Protein AF-A3MUM9-F1 (afdb_monomer)

Sequence (79 aa):
MYKLVVEVDNWDLALAVFKTLEKEVRFRRGELHLEVGKIVATAADAASLRSLLHTVFRSIYVVATVEEIAARQQPPTHP

Structure (mmCIF, N/CA/C/O backbone):
data_AF-A3MUM9-F1
#
_entry.id   AF-A3MUM9-F1
#
loop_
_atom_site.group_PDB
_atom_site.id
_atom_site.type_symbol
_atom_site.label_atom_id
_atom_site.label_alt_id
_atom_site.label_comp_id
_atom_site.label_asym_id
_atom_site.label_entity_id
_atom_site.label_seq_id
_atom_site.pdbx_PDB_ins_code
_atom_site.Cartn_x
_atom_site.Cartn_y
_atom_site.Cartn_z
_atom_site.occupancy
_atom_site.B_iso_or_equiv
_atom_site.auth_seq_id
_atom_site.auth_comp_id
_atom_site.auth_asym_id
_atom_site.auth_atom_id
_atom_site.pdbx_PDB_model_num
ATOM 1 N N . MET A 1 1 ? 9.067 -3.021 -16.520 1.00 80.31 1 MET A N 1
ATOM 2 C CA . MET A 1 1 ? 8.208 -2.446 -15.466 1.00 80.31 1 MET A CA 1
ATOM 3 C C . MET A 1 1 ? 7.883 -3.561 -14.496 1.00 80.31 1 MET A C 1
ATOM 5 O O . MET A 1 1 ? 7.535 -4.647 -14.939 1.00 80.31 1 MET A O 1
ATOM 9 N N . TYR A 1 2 ? 8.107 -3.326 -13.211 1.00 91.69 2 TYR A N 1
ATOM 10 C CA . TYR A 1 2 ? 7.935 -4.308 -12.148 1.00 91.69 2 TYR A CA 1
ATOM 11 C C . TYR A 1 2 ? 6.600 -4.072 -11.437 1.00 91.69 2 TYR A C 1
ATOM 13 O O . TYR A 1 2 ? 6.173 -2.923 -11.311 1.00 91.69 2 TYR A O 1
ATOM 21 N N . LYS A 1 3 ? 5.959 -5.149 -10.974 1.00 92.12 3 LYS A N 1
ATOM 22 C CA . LYS A 1 3 ? 4.672 -5.120 -10.267 1.00 92.12 3 LYS A CA 1
ATOM 23 C C . LYS A 1 3 ? 4.815 -5.828 -8.920 1.00 92.12 3 LYS A C 1
ATOM 25 O O . LYS A 1 3 ? 5.365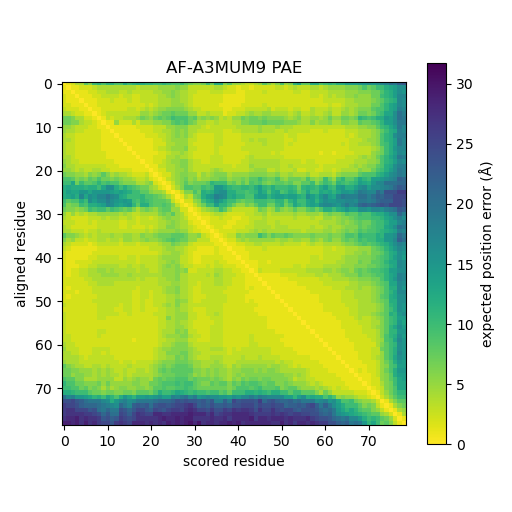 -6.923 -8.860 1.00 92.12 3 LYS A O 1
ATOM 30 N N . LEU A 1 4 ? 4.309 -5.198 -7.868 1.00 91.81 4 LEU A N 1
ATOM 31 C CA . LEU A 1 4 ? 4.090 -5.777 -6.550 1.00 91.81 4 LEU A CA 1
ATOM 32 C C . LEU A 1 4 ? 2.581 -5.902 -6.350 1.00 91.81 4 LEU A C 1
ATOM 34 O O . LEU A 1 4 ? 1.844 -4.942 -6.573 1.00 91.81 4 LEU A O 1
ATOM 38 N N . VAL A 1 5 ? 2.141 -7.084 -5.935 1.00 94.19 5 VAL A N 1
ATOM 39 C CA . VAL A 1 5 ? 0.758 -7.351 -5.545 1.00 94.19 5 VAL A CA 1
ATOM 40 C C . VAL A 1 5 ? 0.795 -7.873 -4.124 1.00 94.19 5 VAL A C 1
ATOM 42 O O . VAL A 1 5 ? 1.479 -8.858 -3.853 1.00 94.19 5 VAL A O 1
ATOM 45 N N . VAL A 1 6 ? 0.089 -7.191 -3.230 1.00 92.75 6 VAL A N 1
ATOM 46 C CA . VAL A 1 6 ? -0.086 -7.621 -1.845 1.00 92.75 6 VAL A CA 1
ATOM 47 C C . VAL A 1 6 ? -1.558 -7.924 -1.648 1.00 92.75 6 VAL A C 1
ATOM 49 O O . VAL A 1 6 ? -2.395 -7.040 -1.823 1.00 92.75 6 VAL A O 1
ATOM 52 N N . GLU A 1 7 ? -1.863 -9.176 -1.330 1.00 92.75 7 GLU A N 1
ATOM 53 C CA . GLU A 1 7 ? -3.215 -9.598 -0.973 1.00 92.75 7 GLU A CA 1
ATOM 54 C C . GLU A 1 7 ? -3.497 -9.189 0.474 1.00 92.75 7 GLU A C 1
ATOM 56 O O . GLU A 1 7 ? -2.645 -9.344 1.351 1.00 92.75 7 GLU A O 1
ATOM 61 N N . VAL A 1 8 ? -4.664 -8.589 0.697 1.00 88.19 8 VAL A N 1
ATOM 62 C CA . VAL A 1 8 ? -5.096 -8.076 1.996 1.00 88.19 8 VAL A CA 1
ATOM 63 C C . VAL A 1 8 ? -6.552 -8.483 2.197 1.00 88.19 8 VAL A C 1
ATOM 65 O O . VAL A 1 8 ? -7.440 -7.997 1.499 1.00 88.19 8 VAL A O 1
ATOM 68 N N . ASP A 1 9 ? -6.791 -9.359 3.171 1.00 85.62 9 ASP A N 1
ATOM 69 C CA . ASP A 1 9 ? -8.117 -9.942 3.430 1.00 85.62 9 ASP A CA 1
ATOM 70 C C . ASP A 1 9 ? -9.122 -8.933 4.008 1.00 85.62 9 ASP A C 1
ATOM 72 O O . ASP A 1 9 ? -10.334 -9.129 3.934 1.00 85.62 9 ASP A O 1
ATOM 76 N N . ASN A 1 10 ? -8.624 -7.831 4.573 1.00 87.31 10 ASN A N 1
ATOM 77 C CA . ASN A 1 10 ? -9.433 -6.756 5.130 1.00 87.31 10 ASN A CA 1
ATOM 78 C C . ASN A 1 10 ? -9.402 -5.525 4.208 1.00 87.31 10 ASN A C 1
ATOM 80 O O . ASN A 1 10 ? -8.370 -4.863 4.059 1.00 87.31 10 ASN A O 1
ATOM 84 N N . TRP A 1 11 ? -10.554 -5.198 3.617 1.00 87.69 11 TRP A N 1
ATOM 85 C CA . TRP A 1 11 ? -10.703 -4.040 2.735 1.00 87.69 11 TRP A CA 1
ATOM 86 C C . TRP A 1 11 ? -10.466 -2.703 3.447 1.00 87.69 11 TRP A C 1
ATOM 88 O O . TRP A 1 11 ? -9.867 -1.804 2.857 1.00 87.69 11 TRP A O 1
ATOM 98 N N . ASP A 1 12 ? -10.876 -2.575 4.709 1.00 89.50 12 ASP A N 1
ATOM 99 C CA . ASP A 1 12 ? -10.698 -1.338 5.474 1.00 89.50 12 ASP A CA 1
ATOM 100 C C . ASP A 1 12 ? -9.214 -1.077 5.746 1.00 89.50 12 ASP A C 1
ATOM 102 O O . ASP A 1 12 ? -8.732 0.038 5.529 1.00 89.50 12 ASP A O 1
ATOM 106 N N . LEU A 1 13 ? -8.465 -2.134 6.082 1.00 89.12 13 LEU A N 1
ATOM 107 C CA . LEU A 1 13 ? -7.009 -2.081 6.219 1.00 89.12 13 LEU A CA 1
ATOM 108 C C . LEU A 1 13 ? -6.344 -1.702 4.888 1.00 89.12 13 LEU A C 1
ATOM 110 O O . LEU A 1 13 ? -5.489 -0.815 4.848 1.00 89.12 13 LEU A O 1
ATOM 114 N N . ALA A 1 14 ? -6.747 -2.338 3.783 1.00 89.75 14 ALA A N 1
ATOM 115 C CA . ALA A 1 14 ? -6.218 -2.025 2.456 1.00 89.75 14 ALA A CA 1
ATOM 116 C C . ALA A 1 14 ? -6.458 -0.553 2.078 1.00 89.75 14 ALA A C 1
ATOM 118 O O . ALA A 1 14 ? -5.547 0.129 1.598 1.00 89.75 14 ALA A O 1
ATOM 119 N N . LEU A 1 15 ? -7.661 -0.040 2.348 1.00 91.06 15 LEU A N 1
ATOM 120 C CA . LEU A 1 15 ? -8.036 1.346 2.096 1.00 91.06 15 LEU A CA 1
ATOM 121 C C . LEU A 1 15 ? -7.260 2.330 2.978 1.00 91.06 15 LEU A C 1
ATOM 123 O O . LEU A 1 15 ? -6.810 3.367 2.485 1.00 91.06 15 LEU A O 1
ATOM 127 N N . ALA A 1 16 ? -7.094 2.025 4.264 1.00 90.19 16 ALA A N 1
ATOM 128 C CA . ALA A 1 16 ? -6.332 2.850 5.194 1.00 90.19 16 ALA A CA 1
ATOM 129 C C . ALA A 1 16 ? -4.861 2.948 4.769 1.00 90.19 16 ALA A C 1
ATOM 131 O O . ALA A 1 16 ? -4.332 4.053 4.633 1.00 90.19 16 ALA A O 1
ATOM 132 N N . VAL A 1 17 ? -4.232 1.812 4.449 1.00 89.94 17 VAL A N 1
ATOM 133 C CA . VAL A 1 17 ? -2.854 1.763 3.941 1.00 89.94 17 VAL A CA 1
ATOM 134 C C . VAL A 1 17 ? -2.719 2.559 2.645 1.00 89.94 17 VAL A C 1
ATOM 136 O O . VAL A 1 17 ? -1.790 3.356 2.509 1.00 89.94 17 VAL A O 1
ATOM 139 N N . PHE A 1 18 ? -3.651 2.396 1.703 1.00 89.56 18 PHE A N 1
ATOM 140 C CA . PHE A 1 18 ? -3.644 3.164 0.461 1.00 89.56 18 PHE A CA 1
ATOM 141 C C . PHE A 1 18 ? -3.715 4.670 0.717 1.00 89.56 18 PHE A C 1
ATOM 143 O O . PHE A 1 18 ? -2.895 5.401 0.176 1.00 89.56 18 PHE A O 1
ATOM 150 N N . LYS A 1 19 ? -4.615 5.146 1.584 1.00 88.38 19 LYS A N 1
ATOM 151 C CA . LYS A 1 19 ? -4.732 6.578 1.923 1.00 88.38 19 LYS A CA 1
ATOM 152 C C . LYS A 1 19 ? -3.481 7.145 2.594 1.00 88.38 19 LYS A C 1
ATOM 154 O O . LYS A 1 19 ? -3.159 8.320 2.410 1.00 88.38 19 LYS A O 1
ATOM 159 N N . THR A 1 20 ? -2.772 6.334 3.377 1.00 86.25 20 THR A N 1
ATOM 160 C CA . THR A 1 20 ? -1.474 6.723 3.941 1.00 86.25 20 THR A CA 1
ATOM 161 C C . THR A 1 20 ? -0.433 6.882 2.835 1.00 86.25 20 THR A C 1
ATOM 163 O O 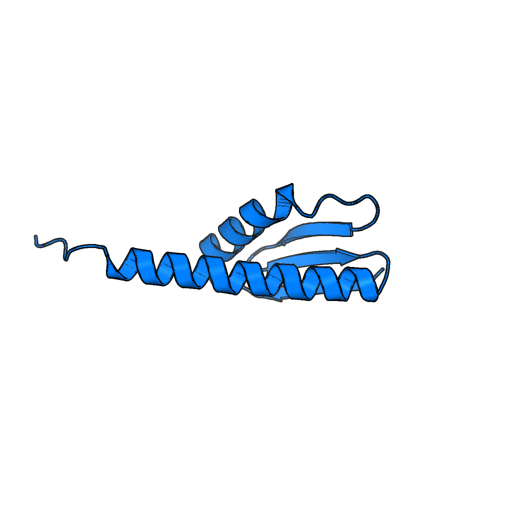. THR A 1 20 ? 0.319 7.852 2.825 1.00 86.25 20 THR A O 1
ATOM 166 N N . LEU A 1 21 ? -0.412 5.957 1.876 1.00 85.69 21 LEU A N 1
ATOM 167 C CA . LEU A 1 21 ? 0.633 5.875 0.860 1.00 85.69 21 LEU A CA 1
ATOM 168 C C . LEU A 1 21 ? 0.370 6.710 -0.397 1.00 85.69 21 LEU A C 1
ATOM 170 O O . LEU A 1 21 ? 1.324 7.138 -1.036 1.00 85.69 21 LEU A O 1
ATOM 174 N N . GLU A 1 22 ? -0.881 6.982 -0.770 1.00 81.19 22 GLU A N 1
ATOM 175 C CA . GLU A 1 22 ? -1.241 7.681 -2.016 1.00 81.19 22 GLU A CA 1
ATOM 176 C C . GLU A 1 22 ? -0.605 9.078 -2.109 1.00 81.19 22 GLU A C 1
ATOM 178 O O . GLU A 1 22 ? -0.302 9.566 -3.200 1.00 81.19 22 GLU A O 1
ATOM 183 N N . LYS A 1 23 ? -0.365 9.708 -0.952 1.00 72.62 23 LYS A N 1
ATOM 184 C CA . LYS A 1 23 ? 0.276 11.024 -0.828 1.00 72.62 23 LYS A CA 1
ATOM 185 C C . LYS A 1 23 ? 1.795 10.945 -0.919 1.00 72.62 23 LYS A C 1
ATOM 187 O O . LYS A 1 23 ? 2.426 11.899 -1.362 1.00 72.62 23 LYS A O 1
ATOM 192 N N . GLU A 1 24 ? 2.370 9.819 -0.513 1.00 68.25 24 GLU A N 1
ATOM 193 C CA . GLU A 1 24 ? 3.813 9.588 -0.494 1.00 68.25 24 GLU A CA 1
ATOM 194 C C . GLU A 1 24 ? 4.316 8.960 -1.800 1.00 68.25 24 GLU A C 1
ATOM 196 O O . GLU A 1 24 ? 5.466 9.166 -2.162 1.00 68.25 24 GLU A O 1
ATOM 201 N N . VAL A 1 25 ? 3.463 8.221 -2.522 1.00 64.12 25 VAL A N 1
ATOM 202 C CA . VAL A 1 25 ? 3.849 7.310 -3.618 1.00 64.12 25 VAL A CA 1
ATOM 203 C C . VAL A 1 25 ? 3.460 7.830 -5.014 1.00 64.12 25 VAL A C 1
ATOM 205 O O . VAL A 1 25 ? 3.423 7.093 -5.997 1.00 64.12 25 VAL A O 1
ATOM 208 N N . ARG A 1 26 ? 3.222 9.135 -5.172 1.00 61.47 26 ARG A N 1
ATOM 209 C CA . ARG A 1 26 ? 3.126 9.748 -6.509 1.00 61.47 26 ARG A CA 1
ATOM 210 C C . ARG A 1 26 ? 4.512 10.137 -7.018 1.00 61.47 26 ARG A C 1
ATOM 212 O O . ARG A 1 26 ? 4.958 11.264 -6.825 1.00 61.47 26 ARG A O 1
ATOM 219 N N . PHE A 1 27 ? 5.184 9.229 -7.726 1.00 65.25 27 PHE A N 1
ATOM 220 C CA . PHE A 1 27 ? 6.418 9.549 -8.455 1.00 65.25 27 PHE A CA 1
ATOM 221 C C . PHE A 1 27 ? 6.247 9.312 -9.953 1.00 65.25 27 PHE A C 1
ATOM 223 O O . PHE A 1 27 ? 5.505 8.440 -10.384 1.00 65.25 27 PHE A O 1
ATOM 230 N N . ARG A 1 28 ? 7.023 10.034 -10.767 1.00 59.78 28 ARG A N 1
ATOM 231 C CA . ARG A 1 28 ? 6.966 10.054 -12.245 1.00 59.78 28 ARG A CA 1
ATOM 232 C C . ARG A 1 28 ? 7.131 8.686 -12.949 1.00 59.78 28 ARG A C 1
ATOM 234 O O . ARG A 1 28 ? 7.103 8.642 -14.174 1.00 59.78 28 ARG A O 1
ATOM 241 N N . ARG A 1 29 ? 7.402 7.604 -12.208 1.00 63.25 29 ARG A N 1
ATOM 242 C CA . ARG A 1 29 ? 7.813 6.272 -12.694 1.00 63.25 29 ARG A CA 1
ATOM 243 C C . ARG A 1 29 ? 7.209 5.097 -11.901 1.00 63.25 29 ARG A C 1
ATOM 245 O O . ARG A 1 29 ? 7.680 3.969 -12.052 1.00 63.25 29 ARG A O 1
ATOM 252 N N . GLY A 1 30 ? 6.211 5.349 -11.058 1.00 74.31 30 GLY A N 1
ATOM 253 C CA . GLY A 1 30 ? 5.521 4.314 -10.294 1.00 74.31 30 GLY A CA 1
ATOM 254 C C . GLY A 1 30 ? 4.105 4.733 -9.920 1.00 74.31 30 GLY A C 1
ATOM 255 O O . GLY A 1 30 ? 3.801 5.922 -9.868 1.00 74.31 30 GLY A O 1
ATOM 256 N N . GLU A 1 31 ? 3.247 3.749 -9.693 1.00 84.50 31 GLU A N 1
ATOM 257 C CA . GLU A 1 31 ? 1.830 3.943 -9.388 1.00 84.50 31 GLU A CA 1
ATOM 258 C C . GLU A 1 31 ? 1.417 3.016 -8.246 1.00 84.50 31 GLU A C 1
ATOM 260 O O . GLU A 1 31 ? 1.901 1.887 -8.165 1.00 84.50 31 GLU A O 1
ATOM 265 N N . LEU A 1 32 ? 0.512 3.490 -7.393 1.00 87.75 32 LEU A N 1
ATOM 266 C CA . LEU A 1 32 ? -0.162 2.709 -6.362 1.00 87.75 32 LEU A CA 1
ATOM 267 C C . LEU A 1 32 ? -1.669 2.780 -6.626 1.00 87.75 32 LEU A C 1
ATOM 269 O O . LEU A 1 32 ? -2.196 3.876 -6.813 1.00 87.75 32 LEU A O 1
ATOM 273 N N . HIS A 1 33 ? -2.358 1.644 -6.612 1.00 88.81 33 HIS A N 1
ATOM 274 C CA . HIS A 1 33 ? -3.819 1.573 -6.674 1.00 88.81 33 HIS A CA 1
ATOM 275 C C . HIS A 1 33 ? -4.348 0.358 -5.905 1.00 88.81 33 HIS A C 1
ATOM 277 O O . HIS A 1 33 ? -3.590 -0.520 -5.485 1.00 88.81 33 HIS A O 1
ATOM 283 N N . LEU A 1 34 ? -5.666 0.327 -5.714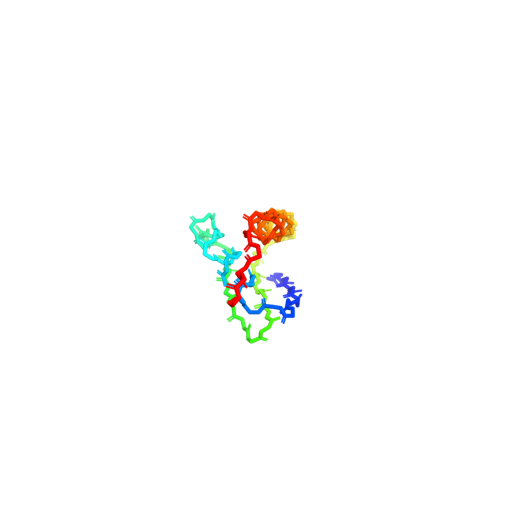 1.00 89.88 34 LEU A N 1
ATOM 284 C CA . LEU A 1 34 ? -6.379 -0.783 -5.095 1.00 89.88 34 LEU A CA 1
ATOM 285 C C . LEU A 1 34 ? -7.134 -1.585 -6.155 1.00 89.88 34 LEU A C 1
ATOM 287 O O . LEU A 1 34 ? -7.836 -1.019 -6.990 1.00 89.88 34 LEU A O 1
ATOM 291 N N . GLU A 1 35 ? -7.022 -2.904 -6.072 1.00 89.38 35 GLU A N 1
ATOM 292 C CA . GLU A 1 35 ? -7.949 -3.858 -6.685 1.00 89.38 35 GLU A CA 1
ATOM 293 C C . GLU A 1 35 ? -8.691 -4.582 -5.546 1.00 89.38 35 GLU A C 1
ATOM 295 O O . GLU A 1 35 ? -8.263 -4.518 -4.394 1.00 89.38 35 GLU A O 1
ATOM 300 N N . VAL A 1 36 ? -9.807 -5.264 -5.824 1.00 84.06 36 VAL A N 1
ATOM 301 C CA . VAL A 1 36 ? -10.596 -5.954 -4.782 1.00 84.06 36 VAL A CA 1
ATOM 302 C C . VAL A 1 36 ? -9.704 -6.915 -3.979 1.00 84.06 36 VAL A C 1
ATOM 304 O O . VAL A 1 36 ? -9.199 -7.895 -4.526 1.00 84.06 36 VAL A O 1
ATOM 307 N N . GLY A 1 37 ? -9.498 -6.608 -2.691 1.00 82.88 37 GLY A N 1
ATOM 308 C CA . GLY A 1 37 ? -8.646 -7.376 -1.772 1.00 82.88 37 GLY A CA 1
ATOM 309 C C . GLY A 1 37 ? -7.136 -7.254 -2.017 1.00 82.88 37 GLY A C 1
ATOM 310 O O . GLY A 1 37 ? -6.375 -8.099 -1.548 1.00 82.88 37 GLY A O 1
ATOM 311 N N . LYS A 1 38 ? -6.673 -6.265 -2.796 1.00 90.56 38 LYS A N 1
ATOM 312 C CA . LYS A 1 38 ? -5.262 -6.156 -3.199 1.00 90.56 38 LYS A CA 1
ATOM 313 C C . LYS A 1 38 ? -4.756 -4.721 -3.211 1.00 90.56 38 LYS A C 1
ATOM 315 O O . LYS A 1 38 ? -5.388 -3.821 -3.761 1.00 90.56 38 LYS A O 1
ATOM 320 N N . ILE A 1 39 ? -3.543 -4.538 -2.699 1.00 91.44 39 ILE A N 1
ATOM 321 C CA . ILE A 1 39 ? -2.737 -3.340 -2.930 1.00 91.44 39 ILE A CA 1
ATOM 322 C C . ILE A 1 39 ? -1.793 -3.641 -4.089 1.00 91.44 39 ILE A C 1
ATOM 324 O O . ILE A 1 39 ? -0.991 -4.579 -4.030 1.00 91.44 39 ILE A O 1
ATOM 328 N N . VAL A 1 40 ? -1.880 -2.839 -5.144 1.00 91.81 40 VAL A N 1
ATOM 329 C CA . VAL A 1 40 ? -1.063 -2.994 -6.343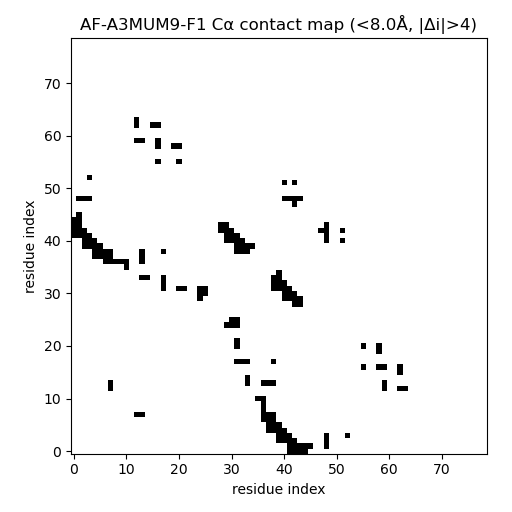 1.00 91.81 40 VAL A CA 1
ATOM 330 C C . VAL A 1 40 ? -0.127 -1.805 -6.471 1.00 91.81 40 VAL A C 1
ATOM 332 O O . VAL A 1 40 ? -0.559 -0.654 -6.481 1.00 91.81 40 VAL A O 1
ATOM 335 N N . ALA A 1 41 ? 1.168 -2.091 -6.595 1.00 90.12 41 ALA A N 1
ATOM 336 C CA . ALA A 1 41 ? 2.194 -1.084 -6.814 1.00 90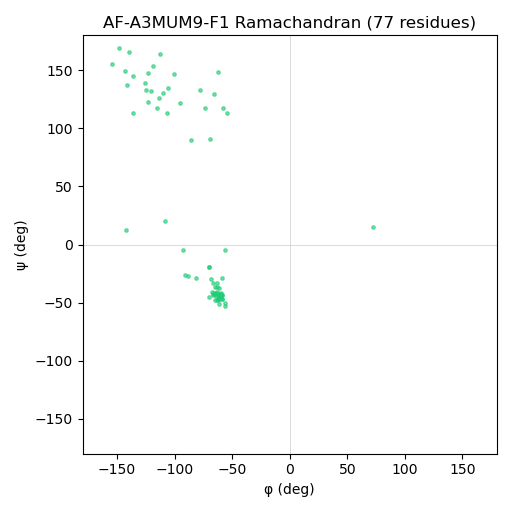.12 41 ALA A CA 1
ATOM 337 C C . ALA A 1 41 ? 3.025 -1.420 -8.054 1.00 90.12 41 ALA A C 1
ATOM 339 O O . ALA A 1 41 ? 3.393 -2.575 -8.283 1.00 90.12 41 ALA A O 1
ATOM 340 N N . THR A 1 42 ? 3.358 -0.412 -8.854 1.00 90.69 42 THR A N 1
ATOM 341 C CA . THR A 1 42 ? 4.222 -0.564 -10.027 1.00 90.69 42 THR A CA 1
ATOM 342 C C . THR A 1 42 ? 5.432 0.354 -9.948 1.00 90.69 42 THR A C 1
ATOM 344 O O . THR A 1 42 ? 5.371 1.447 -9.388 1.00 90.69 42 THR A O 1
ATOM 347 N N . ALA A 1 43 ? 6.551 -0.100 -10.512 1.00 90.31 43 ALA A N 1
ATOM 348 C CA . ALA A 1 43 ? 7.799 0.653 -10.560 1.00 90.31 43 ALA A CA 1
ATOM 349 C C . ALA A 1 43 ? 8.552 0.436 -11.877 1.00 90.31 43 ALA A C 1
ATOM 351 O O . ALA A 1 43 ? 8.517 -0.644 -12.477 1.00 90.31 43 ALA A O 1
ATOM 352 N N . ALA A 1 44 ? 9.290 1.456 -12.315 1.00 90.25 44 ALA A N 1
ATOM 353 C CA . ALA A 1 44 ? 10.113 1.374 -13.519 1.00 90.25 44 ALA A CA 1
ATOM 354 C C . ALA A 1 44 ? 11.295 0.397 -13.386 1.00 90.25 44 ALA A C 1
ATOM 356 O O . ALA A 1 44 ? 11.646 -0.260 -14.367 1.00 90.25 44 ALA A O 1
ATOM 357 N N . ASP A 1 45 ? 11.866 0.258 -12.189 1.00 90.56 45 ASP A N 1
ATOM 358 C CA . ASP A 1 45 ? 13.059 -0.547 -11.924 1.00 90.56 45 ASP A CA 1
ATOM 359 C C . ASP A 1 45 ? 12.971 -1.329 -10.598 1.00 90.56 45 ASP A C 1
ATOM 361 O O . ASP A 1 45 ? 12.106 -1.087 -9.753 1.00 90.56 45 ASP A O 1
ATOM 365 N N . ALA A 1 46 ? 13.873 -2.300 -10.430 1.00 90.88 46 ALA A N 1
ATOM 366 C CA . ALA A 1 46 ? 13.877 -3.208 -9.286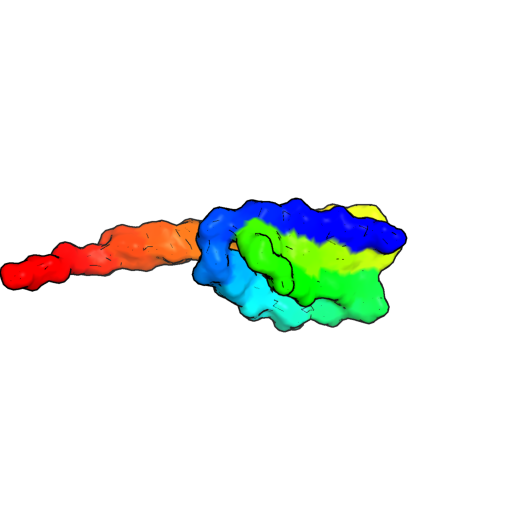 1.00 90.88 46 ALA A CA 1
ATOM 367 C C . ALA A 1 46 ? 14.230 -2.516 -7.957 1.00 90.88 46 ALA A C 1
ATOM 369 O O . ALA A 1 46 ? 13.762 -2.947 -6.902 1.00 90.88 46 ALA A O 1
ATOM 370 N N . ALA A 1 47 ? 15.042 -1.453 -7.985 1.00 90.62 47 ALA A N 1
ATOM 371 C CA . ALA A 1 47 ? 15.399 -0.705 -6.780 1.00 90.62 47 ALA A CA 1
ATOM 372 C C . ALA A 1 47 ? 14.190 0.086 -6.261 1.00 90.62 47 ALA A C 1
ATOM 374 O O . ALA A 1 47 ? 13.853 0.007 -5.079 1.00 90.62 47 ALA A O 1
ATOM 375 N N . SER A 1 48 ? 13.478 0.751 -7.170 1.00 88.00 48 SER A N 1
ATOM 376 C CA . SER A 1 48 ? 12.212 1.429 -6.910 1.00 88.00 48 SER A CA 1
ATOM 377 C C . SER A 1 48 ? 11.149 0.452 -6.393 1.00 88.00 48 SER A C 1
ATOM 379 O O . SER A 1 48 ? 10.493 0.740 -5.395 1.00 88.00 48 SER A O 1
ATOM 381 N N . LEU A 1 49 ? 11.026 -0.744 -6.990 1.00 90.62 49 LEU A N 1
ATOM 382 C CA . LEU A 1 49 ? 10.105 -1.778 -6.500 1.00 90.62 49 LEU A CA 1
ATOM 383 C C . LEU A 1 49 ? 10.445 -2.229 -5.074 1.00 90.62 49 LEU A C 1
ATOM 385 O O . LEU A 1 49 ? 9.552 -2.391 -4.250 1.00 90.62 49 LEU A O 1
ATOM 389 N N . ARG A 1 50 ? 11.732 -2.427 -4.769 1.00 91.75 50 ARG A N 1
ATOM 390 C CA . ARG A 1 50 ? 12.181 -2.818 -3.426 1.00 91.75 50 ARG A CA 1
ATOM 391 C C . ARG A 1 50 ? 11.842 -1.745 -2.395 1.00 91.75 50 ARG A C 1
ATOM 393 O O . ARG A 1 50 ? 11.367 -2.075 -1.313 1.00 91.75 50 ARG A O 1
ATOM 400 N N . SER A 1 51 ? 12.059 -0.473 -2.730 1.00 89.12 51 SER A N 1
ATOM 401 C CA . SER A 1 51 ? 11.672 0.642 -1.864 1.00 89.12 51 SER A CA 1
ATOM 402 C C . SER A 1 51 ? 10.160 0.661 -1.628 1.00 89.12 51 SER A C 1
ATOM 404 O O . SER A 1 51 ? 9.739 0.718 -0.476 1.00 89.12 51 SER A O 1
ATOM 406 N N . LEU A 1 52 ? 9.354 0.503 -2.686 1.00 88.81 52 LEU A N 1
ATOM 407 C CA . LEU A 1 52 ? 7.897 0.394 -2.571 1.00 88.81 52 LEU A CA 1
ATOM 408 C C . LEU A 1 52 ? 7.468 -0.783 -1.699 1.00 88.81 52 LEU A C 1
ATOM 410 O O . LEU A 1 52 ? 6.595 -0.614 -0.857 1.00 88.81 52 LEU A O 1
ATOM 414 N N . LEU A 1 53 ? 8.095 -1.950 -1.858 1.00 91.56 53 LEU A N 1
ATOM 415 C CA . LEU A 1 53 ? 7.826 -3.126 -1.035 1.00 91.56 53 LEU A CA 1
ATOM 416 C C . LEU A 1 53 ? 8.020 -2.807 0.448 1.00 91.56 53 LEU A C 1
ATOM 418 O O . LEU A 1 53 ? 7.102 -3.004 1.239 1.00 91.56 53 LEU A O 1
ATOM 422 N N . HIS A 1 54 ? 9.174 -2.255 0.830 1.00 91.94 54 HIS A N 1
ATOM 423 C CA . HIS A 1 54 ? 9.423 -1.901 2.228 1.00 91.94 54 HIS A CA 1
ATOM 424 C C . HIS A 1 54 ? 8.416 -0.876 2.757 1.00 91.94 54 HIS A C 1
ATOM 426 O O . HIS A 1 54 ? 7.913 -1.034 3.868 1.00 91.94 54 HIS A O 1
ATOM 432 N N . THR A 1 55 ? 8.092 0.139 1.958 1.00 90.62 55 THR A N 1
ATOM 433 C CA . THR A 1 55 ? 7.111 1.166 2.315 1.00 90.62 55 THR A CA 1
ATOM 434 C C . THR A 1 55 ? 5.712 0.577 2.516 1.00 90.62 55 THR A C 1
ATOM 436 O O . THR A 1 55 ? 5.089 0.839 3.543 1.00 90.62 55 THR A O 1
ATOM 439 N N . VAL A 1 56 ? 5.237 -0.271 1.597 1.00 90.50 56 VAL A N 1
ATOM 440 C CA . VAL A 1 56 ? 3.915 -0.914 1.680 1.00 90.50 56 VAL A CA 1
ATOM 441 C C . VAL A 1 56 ? 3.814 -1.798 2.920 1.00 90.50 56 VAL A C 1
ATOM 443 O O . VAL A 1 56 ? 2.900 -1.614 3.720 1.00 90.50 56 VAL A O 1
ATOM 446 N N . PHE A 1 57 ? 4.773 -2.702 3.138 1.00 92.38 57 PHE A N 1
ATOM 447 C CA . PHE A 1 57 ? 4.740 -3.597 4.299 1.00 92.38 57 PHE A CA 1
ATOM 448 C C . PHE A 1 57 ? 4.876 -2.848 5.627 1.00 92.38 57 PHE A C 1
ATOM 450 O O . PHE A 1 57 ? 4.201 -3.201 6.594 1.00 92.38 57 PHE A O 1
ATOM 457 N N . ARG A 1 58 ? 5.692 -1.785 5.681 1.00 92.38 58 ARG A N 1
ATOM 458 C CA . ARG A 1 58 ? 5.783 -0.940 6.879 1.00 92.38 58 ARG A CA 1
ATOM 459 C C . ARG A 1 58 ? 4.441 -0.289 7.193 1.00 92.38 58 ARG A C 1
ATOM 461 O O . ARG A 1 58 ? 4.026 -0.294 8.347 1.00 92.38 58 ARG A O 1
ATOM 468 N N . SER A 1 59 ? 3.766 0.258 6.187 1.00 91.25 59 SER A N 1
ATOM 469 C CA . SER A 1 59 ? 2.465 0.897 6.380 1.00 91.25 59 SER A CA 1
ATOM 470 C C . SER A 1 59 ? 1.391 -0.102 6.796 1.00 91.25 59 SER A C 1
ATOM 472 O O . SER A 1 59 ? 0.651 0.195 7.726 1.00 91.25 59 SER A O 1
ATOM 474 N N . ILE A 1 60 ? 1.355 -1.302 6.202 1.00 91.50 60 ILE A N 1
ATOM 475 C CA . ILE A 1 60 ? 0.453 -2.383 6.640 1.00 91.50 60 ILE A CA 1
ATOM 476 C C . ILE A 1 60 ? 0.672 -2.691 8.122 1.00 91.50 60 ILE A C 1
ATOM 478 O O . ILE A 1 60 ? -0.283 -2.685 8.893 1.00 91.50 60 ILE A O 1
ATOM 482 N N . TYR A 1 61 ? 1.925 -2.906 8.532 1.00 92.62 61 TYR A N 1
ATOM 483 C CA . TYR A 1 61 ? 2.255 -3.212 9.923 1.00 92.62 61 TYR A CA 1
ATOM 484 C C . TYR A 1 61 ? 1.801 -2.106 10.884 1.00 92.62 61 TYR A C 1
ATOM 486 O O . TYR A 1 61 ? 1.180 -2.390 11.907 1.00 92.62 61 TYR A O 1
ATOM 494 N N . VAL A 1 62 ? 2.086 -0.842 10.556 1.00 92.25 62 VAL A N 1
ATOM 495 C CA . VAL A 1 62 ? 1.731 0.298 11.413 1.00 92.25 62 VAL A CA 1
ATOM 496 C C . VAL A 1 62 ? 0.218 0.450 11.523 1.00 92.25 62 VAL A C 1
ATOM 498 O O . VAL A 1 62 ? -0.284 0.579 12.635 1.00 92.25 62 VAL A O 1
ATOM 501 N N . VAL A 1 63 ? -0.507 0.414 10.402 1.00 91.19 63 VAL A N 1
ATOM 502 C CA . VAL A 1 63 ? -1.967 0.576 10.402 1.00 91.19 63 VAL A CA 1
ATOM 503 C C . VAL A 1 63 ? -2.631 -0.566 11.168 1.00 91.19 63 VAL A C 1
ATOM 505 O O . VAL A 1 63 ? -3.405 -0.294 12.079 1.00 91.19 63 VAL A O 1
ATOM 508 N N . ALA A 1 64 ? -2.253 -1.820 10.895 1.00 89.69 64 ALA A N 1
ATOM 509 C CA . ALA A 1 64 ? -2.791 -2.976 11.611 1.00 89.69 64 ALA A CA 1
ATOM 510 C C . ALA A 1 64 ? -2.517 -2.901 13.125 1.00 89.69 64 ALA A C 1
ATOM 512 O O . ALA A 1 64 ? -3.406 -3.160 13.932 1.00 89.69 64 ALA A O 1
ATOM 513 N N . THR A 1 65 ? -1.313 -2.475 13.522 1.00 91.81 65 THR A N 1
ATOM 514 C CA . THR A 1 65 ? -0.969 -2.291 14.942 1.00 91.81 65 THR A CA 1
ATOM 515 C C . THR A 1 65 ? -1.812 -1.186 15.589 1.00 91.81 65 THR A C 1
ATOM 517 O O . THR A 1 65 ? -2.268 -1.336 16.720 1.00 91.81 65 THR A O 1
ATOM 520 N N . VAL A 1 66 ? -2.033 -0.063 14.896 1.00 89.25 66 VAL A N 1
ATOM 521 C CA . VAL A 1 66 ? -2.866 1.037 15.411 1.00 89.25 66 VAL A CA 1
ATOM 522 C C . VAL A 1 66 ? -4.321 0.592 15.567 1.00 89.25 66 VAL A C 1
ATOM 524 O O . VAL A 1 66 ? -4.928 0.885 16.595 1.00 89.25 66 VAL A O 1
ATOM 527 N N . GLU A 1 67 ? -4.864 -0.140 14.594 1.00 86.62 67 GLU A N 1
ATOM 528 C CA . GLU A 1 67 ? -6.216 -0.708 14.661 1.00 86.62 67 GLU A CA 1
ATOM 529 C C . GLU A 1 67 ? -6.359 -1.697 15.827 1.00 86.62 67 GLU A C 1
ATOM 531 O O . GLU A 1 67 ? -7.323 -1.615 16.588 1.00 86.62 67 GLU A O 1
ATOM 536 N N . GLU A 1 68 ? -5.371 -2.571 16.037 1.00 86.88 68 GLU A N 1
ATOM 537 C CA . GLU A 1 68 ? -5.338 -3.503 17.169 1.00 86.88 68 GLU A CA 1
ATOM 538 C C . GLU A 1 68 ? -5.316 -2.767 18.519 1.00 86.88 68 GLU A C 1
ATOM 540 O O . GLU A 1 68 ? -6.049 -3.122 19.447 1.00 86.88 68 GLU A O 1
ATOM 545 N N . ILE A 1 69 ? -4.497 -1.717 18.642 1.00 88.31 69 ILE A N 1
ATOM 546 C CA . ILE A 1 69 ? -4.435 -0.889 19.854 1.00 88.31 69 ILE A CA 1
ATOM 547 C C . ILE A 1 69 ? -5.769 -0.173 20.087 1.00 88.31 69 ILE A C 1
ATOM 549 O O . ILE A 1 69 ? -6.260 -0.162 21.216 1.00 88.31 69 ILE A O 1
ATOM 553 N N . ALA A 1 70 ? -6.371 0.397 19.042 1.00 84.38 70 ALA A N 1
ATOM 554 C CA . ALA A 1 70 ? -7.652 1.089 19.136 1.00 84.38 70 ALA A CA 1
ATOM 555 C C . ALA A 1 70 ? -8.785 0.138 19.554 1.00 84.38 70 ALA A C 1
ATOM 557 O O . ALA A 1 70 ? -9.590 0.487 20.417 1.00 84.38 70 ALA A O 1
ATOM 558 N N . ALA A 1 71 ? -8.809 -1.084 19.013 1.00 84.81 71 ALA A N 1
ATOM 559 C CA . ALA A 1 71 ? -9.784 -2.109 19.379 1.00 84.81 71 ALA A CA 1
ATOM 560 C C . ALA A 1 71 ? -9.685 -2.506 20.862 1.00 84.81 71 ALA A C 1
ATOM 562 O O . ALA A 1 71 ? -10.700 -2.704 21.524 1.00 84.81 71 ALA A O 1
ATOM 563 N N . ARG A 1 72 ? -8.468 -2.560 21.420 1.00 84.44 72 ARG A N 1
ATOM 564 C CA . ARG A 1 72 ? -8.237 -2.858 22.847 1.00 84.44 72 ARG A CA 1
ATOM 565 C C . ARG A 1 72 ? -8.668 -1.740 23.797 1.00 84.44 72 ARG A C 1
ATOM 567 O O . ARG A 1 72 ? -8.824 -1.996 24.987 1.00 84.44 72 ARG A O 1
ATOM 574 N N . GLN A 1 73 ? -8.820 -0.513 23.303 1.00 75.75 73 GLN A N 1
ATOM 575 C CA . GLN A 1 73 ? -9.199 0.651 24.109 1.00 75.75 73 GLN A CA 1
ATOM 576 C C . GLN A 1 73 ? -10.713 0.909 24.132 1.00 75.75 73 GLN A C 1
ATOM 578 O O . GLN A 1 73 ? -11.156 1.796 24.862 1.00 75.75 73 GLN A O 1
ATOM 583 N N . GLN A 1 74 ? -11.519 0.151 23.379 1.00 63.62 74 GLN A N 1
ATOM 584 C CA . GLN A 1 74 ? -12.976 0.261 23.457 1.00 63.62 74 GLN A CA 1
ATOM 585 C C . GLN A 1 74 ? -13.480 -0.385 24.762 1.00 63.62 74 GLN A C 1
ATOM 587 O O . GLN A 1 74 ? -13.294 -1.589 24.953 1.00 63.62 74 GLN A O 1
ATOM 592 N N . PRO A 1 75 ? -14.106 0.378 25.684 1.00 60.66 75 PRO A N 1
ATOM 593 C CA . PRO A 1 75 ? -14.724 -0.210 26.868 1.00 60.66 75 PRO A CA 1
ATOM 594 C C . PRO A 1 75 ? -15.855 -1.161 26.441 1.00 60.66 75 PRO A C 1
ATOM 596 O O . PRO A 1 75 ? -16.502 -0.903 25.420 1.00 60.66 75 PRO A O 1
ATOM 599 N N . PRO A 1 76 ? -16.126 -2.242 27.200 1.00 60.44 76 PRO A N 1
ATOM 600 C CA . PRO A 1 76 ? -17.254 -3.111 26.907 1.00 60.44 76 PRO A CA 1
ATOM 601 C C . PRO A 1 76 ? -18.523 -2.261 26.923 1.00 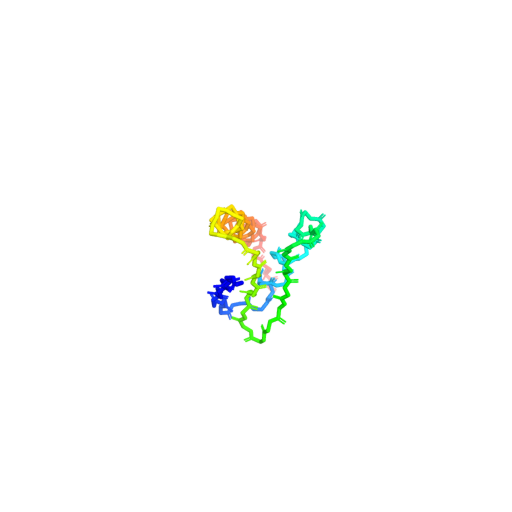60.44 76 PRO A C 1
ATOM 603 O O . PRO A 1 76 ? -18.873 -1.650 27.935 1.00 60.44 76 PRO A O 1
ATOM 606 N N . THR A 1 77 ? -19.194 -2.192 25.778 1.00 61.88 77 THR A N 1
ATOM 607 C CA . THR A 1 77 ? -20.540 -1.640 25.678 1.00 61.88 77 THR A CA 1
ATOM 608 C C . THR A 1 77 ? -21.457 -2.620 26.400 1.00 61.88 77 THR A C 1
ATOM 610 O O . THR A 1 77 ? -21.904 -3.613 25.833 1.00 61.88 77 THR A O 1
ATOM 613 N N . HIS A 1 78 ? -21.651 -2.394 27.700 1.00 55.91 78 HIS A N 1
ATOM 614 C CA . HIS A 1 78 ? -22.674 -3.095 28.461 1.00 55.91 78 HIS A CA 1
ATOM 615 C C . HIS A 1 78 ? -24.058 -2.672 27.933 1.00 55.91 78 HIS A C 1
ATOM 617 O O . HIS A 1 78 ? -24.287 -1.466 27.802 1.00 55.91 78 HIS A O 1
ATOM 623 N N . PRO A 1 79 ? -24.949 -3.628 27.607 1.00 63.69 79 PRO A N 1
ATOM 624 C CA . PRO A 1 79 ? -26.373 -3.355 27.442 1.00 63.69 79 PRO A CA 1
ATOM 625 C C . PRO A 1 79 ? -27.043 -3.011 28.778 1.00 63.69 79 PRO A C 1
ATOM 627 O O . PRO A 1 79 ? -26.553 -3.484 29.833 1.00 63.69 79 PRO A O 1
#

Radius of gyration: 14.86 Å; Cα contacts (8 Å, |Δi|>4): 93; chains: 1; bounding box: 42×21×44 Å

Solvent-accessible surface area (backbone atoms only — not comparable to full-atom values): 4599 Å² total; per-residue (Å²): 114,46,77,48,78,44,81,34,97,47,59,67,59,50,50,51,38,44,66,65,39,61,80,74,49,74,47,105,56,36,49,70,52,77,52,96,48,29,46,37,38,38,17,64,43,72,68,56,40,50,53,49,49,55,52,52,54,50,40,46,53,52,53,52,50,51,52,54,54,53,62,71,67,58,73,82,82,75,131

Mean predicted aligned error: 6.23 Å

Nearest PDB structures (foldseek):
  5jmv-assembly1_G  TM=6.674E-01  e=3.143E-03  Pyrococcus furiosus DSM 3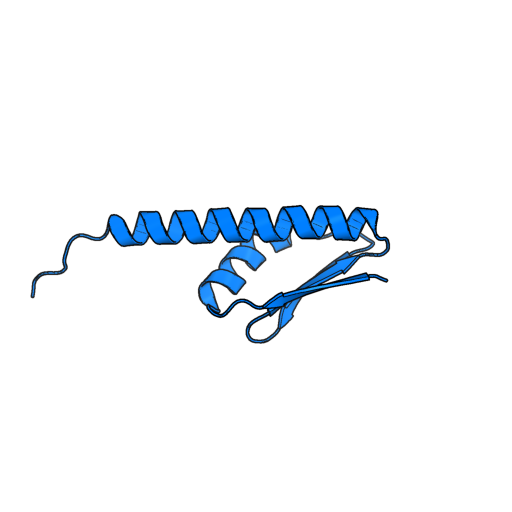638
  7r08-assembly1_A  TM=6.332E-01  e=6.550E-01  Escherichia phage P2
  7r08-assembly2_F  TM=6.473E-01  e=1.667E+00  Escherichia phage P2
  1fvq-assembly1_A  TM=5.399E-01  e=2.844E+00  Saccharomyces cerevisiae
  4aez-assembly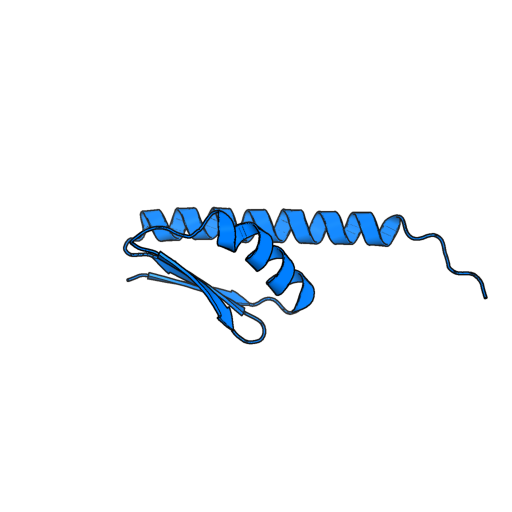2_E  TM=4.371E-01  e=4.851E+00  Schizosaccharomyces pombe

Foldseek 3Di:
DDKDKDFAPDPVLLVQLCVVCVVVPDDPAKDWDDDVRIIMIDGPDPVSVVVVVVSSVVSSVVSVVVVVVVVVPDDPPDD

pLDDT: mean 84.6, std 10.25, range [55.91, 94.19]

Organism: Pyrobaculum calidifontis (strain DSM 21063 / JCM 11548 / VA1) (NCBI:txid410359)

Secondary structure (DSSP, 8-state):
-EEEEEE-S-HHHHHHHHHHHTTT--BTTEEEEEETTEEEEEESSHHHHHHHHHHHHHHHHHHHHHHHHHHHTSPP---